Protein AF-A0A523IZD1-F1 (afdb_monomer_lite)

Secondary structure (DSSP, 8-state):
-HHHHHHHHHTT---GGGHHHHHHHHTT-HHHHHHHHHHHHHHHHTTPPP-HHHHHHHHHHHHHHHHHHHHHHHHH--HHHHHHHHHHHHTPPPPGGGHHHHHHHHHHTSEEEETTEEEES-HHHHHHHHHHHHTTSPPPP----PPP-

pLDDT: mean 84.55, std 18.19, range [29.67, 98.06]

Foldseek 3Di:
DCLQAVVCVVVVQHCPVVVVLLQQAQFDDSVLSNLLSVLLSVVSVVPDDDDPVSSVSSSVSSCVVCVVVLVVVVVPDDPLLLVVLVCQLVVHDDDPVSVVVLVVCVVVRQWDADPNGIHGRYPVSSVSSCVVVVVVPPDDDDDDDDDDD

Sequence (149 aa):
MELITGPSQKSGHSLEYYAPFIFDIAGYYPFFIQMACAALFEYTRSNESITDATFERVQEEFLDEAKVHFQQIWDTCDDDQRDVFLHLCRREKIPDPQKYVLTNLIKTGYAKVKKNQSVVFSSLFEGFILERYSAKMPRKKKKFLFWNL

Structure (mmCIF, N/CA/C/O backbone):
data_AF-A0A523IZD1-F1
#
_entry.id   AF-A0A523IZD1-F1
#
loop_
_atom_site.group_PDB
_atom_site.id
_atom_site.type_symbol
_atom_site.label_atom_id
_atom_site.label_alt_id
_atom_site.label_comp_id
_atom_site.label_asym_id
_atom_site.label_entity_id
_atom_site.label_seq_id
_atom_site.pdbx_PDB_ins_code
_atom_site.Cartn_x
_atom_site.Cartn_y
_atom_site.Cartn_z
_atom_site.occupancy
_atom_site.B_iso_or_equiv
_atom_site.auth_seq_id
_atom_site.auth_comp_id
_atom_site.auth_asym_id
_atom_site.auth_atom_id
_atom_site.pdbx_PDB_model_num
ATOM 1 N N . MET A 1 1 ? 18.883 0.128 1.541 1.00 58.12 1 MET A N 1
ATOM 2 C CA . MET A 1 1 ? 18.343 0.151 0.162 1.00 58.12 1 MET A CA 1
ATOM 3 C C . MET A 1 1 ? 18.914 -0.967 -0.724 1.00 58.12 1 MET A C 1
ATOM 5 O O . MET A 1 1 ? 18.689 -0.940 -1.923 1.00 58.12 1 MET A O 1
ATOM 9 N N . GLU A 1 2 ? 19.567 -1.997 -0.164 1.00 61.00 2 GLU A N 1
ATOM 10 C CA . GLU A 1 2 ? 20.263 -3.028 -0.961 1.00 61.00 2 GLU A CA 1
ATOM 11 C C . GLU A 1 2 ? 19.357 -3.856 -1.884 1.00 61.00 2 GLU A C 1
ATOM 13 O O . GLU A 1 2 ? 19.811 -4.300 -2.934 1.00 61.00 2 GLU A O 1
ATOM 18 N N . LEU A 1 3 ? 18.077 -4.018 -1.530 1.00 59.50 3 LEU A N 1
ATOM 19 C CA . LEU A 1 3 ? 17.107 -4.792 -2.314 1.00 59.50 3 LEU A CA 1
ATOM 20 C C . LEU A 1 3 ? 16.767 -4.159 -3.671 1.00 59.50 3 LEU A C 1
ATOM 22 O O . LEU A 1 3 ? 16.476 -4.884 -4.613 1.00 59.50 3 LEU A O 1
ATOM 26 N N . ILE A 1 4 ? 16.817 -2.827 -3.770 1.00 59.22 4 ILE A N 1
ATOM 27 C CA . ILE A 1 4 ? 16.487 -2.095 -5.003 1.00 59.22 4 ILE A CA 1
ATOM 28 C C . ILE A 1 4 ? 17.758 -1.836 -5.815 1.00 59.22 4 ILE A C 1
ATOM 30 O O . ILE A 1 4 ? 17.759 -1.970 -7.037 1.00 59.22 4 ILE A O 1
ATOM 34 N N . THR A 1 5 ? 18.855 -1.473 -5.145 1.00 60.88 5 THR A N 1
ATOM 35 C CA . THR A 1 5 ? 20.055 -0.952 -5.812 1.00 60.88 5 THR A CA 1
ATOM 36 C C . THR A 1 5 ? 21.094 -2.024 -6.123 1.00 60.88 5 THR A C 1
ATOM 38 O O . THR A 1 5 ? 21.732 -1.959 -7.168 1.00 60.88 5 THR A O 1
ATOM 41 N N . GLY A 1 6 ? 21.254 -3.044 -5.274 1.00 61.19 6 GLY A N 1
ATOM 42 C CA . GLY A 1 6 ? 22.359 -4.001 -5.385 1.00 61.19 6 GLY A CA 1
ATOM 43 C C . GLY A 1 6 ? 22.334 -4.845 -6.669 1.00 61.19 6 GLY A C 1
ATOM 44 O O . GLY A 1 6 ? 23.324 -4.852 -7.403 1.00 61.19 6 GLY A O 1
ATOM 45 N N . PRO A 1 7 ? 21.237 -5.562 -6.972 1.00 62.53 7 PRO A N 1
ATOM 46 C CA . PRO A 1 7 ? 21.149 -6.399 -8.174 1.00 62.53 7 PRO A CA 1
ATOM 47 C C . PRO A 1 7 ? 21.009 -5.595 -9.477 1.00 62.53 7 PRO A C 1
ATOM 49 O O . PRO A 1 7 ? 21.578 -5.969 -10.504 1.00 62.53 7 PRO A O 1
ATOM 52 N N . SER A 1 8 ? 20.285 -4.473 -9.431 1.00 57.06 8 SER A N 1
ATOM 53 C CA . SER A 1 8 ? 19.959 -3.656 -10.609 1.00 57.06 8 SER A CA 1
ATOM 54 C C . SER A 1 8 ? 21.145 -2.806 -11.092 1.00 57.06 8 SER A C 1
ATOM 56 O O . SER A 1 8 ? 21.407 -2.717 -12.291 1.00 57.06 8 SER A O 1
ATOM 58 N N . GLN A 1 9 ? 21.956 -2.259 -10.175 1.00 59.47 9 GLN A N 1
ATOM 59 C CA . GLN A 1 9 ? 23.196 -1.560 -10.546 1.00 59.47 9 GLN A CA 1
ATOM 60 C C . GLN A 1 9 ? 24.238 -2.513 -11.140 1.00 59.47 9 GLN A C 1
ATOM 62 O O . GLN A 1 9 ? 24.925 -2.149 -12.090 1.00 59.47 9 GLN A O 1
ATOM 67 N N . LYS A 1 10 ? 24.331 -3.753 -10.640 1.00 60.47 10 LYS A N 1
ATOM 68 C CA . LYS A 1 10 ? 25.251 -4.771 -11.184 1.00 60.47 10 LYS A CA 1
ATOM 69 C C . LYS A 1 10 ? 24.905 -5.211 -12.609 1.00 60.47 10 LYS A C 1
ATOM 71 O O . LYS A 1 10 ? 25.765 -5.756 -13.289 1.00 60.47 10 LYS A O 1
ATOM 76 N N . SER A 1 11 ? 23.672 -4.971 -13.049 1.00 59.16 11 SER A N 1
ATOM 77 C CA . SER A 1 11 ? 23.175 -5.294 -14.390 1.00 59.16 11 SER A CA 1
ATOM 78 C C . SER A 1 11 ? 23.093 -4.076 -15.321 1.00 59.16 11 SER A C 1
ATOM 80 O O . SER A 1 11 ? 22.686 -4.225 -16.466 1.00 59.16 11 SER A O 1
ATOM 82 N N . GLY A 1 12 ? 23.508 -2.884 -14.869 1.00 62.19 12 GLY A N 1
ATOM 83 C CA . GLY A 1 12 ? 23.529 -1.660 -15.682 1.00 62.19 12 GLY A CA 1
ATOM 84 C C . GLY A 1 12 ? 22.190 -0.918 -15.787 1.00 62.19 12 GLY A C 1
ATOM 85 O O . GLY A 1 12 ? 22.139 0.139 -16.409 1.00 62.19 12 GLY A O 1
ATOM 86 N N . HIS A 1 13 ? 21.130 -1.409 -15.136 1.00 66.94 13 HIS A N 1
ATOM 87 C CA . HIS A 1 13 ? 19.777 -0.847 -15.200 1.00 66.94 13 HIS A CA 1
ATOM 88 C C . HIS A 1 13 ? 19.279 -0.479 -13.796 1.00 66.94 13 HIS A C 1
ATOM 90 O O . HIS A 1 13 ? 18.462 -1.186 -13.210 1.00 66.94 13 HIS A O 1
ATOM 96 N N . SER A 1 14 ? 19.792 0.620 -13.229 1.00 76.25 14 SER A N 1
ATOM 97 C CA . SER A 1 14 ? 19.451 1.035 -11.859 1.00 76.25 14 SER A CA 1
ATOM 98 C C . SER A 1 14 ? 17.955 1.325 -11.697 1.00 76.25 14 SER A C 1
ATOM 100 O O . SER A 1 14 ? 17.397 2.174 -12.391 1.00 76.25 14 SER A O 1
ATOM 102 N N . LEU A 1 15 ? 17.324 0.671 -10.718 1.00 84.12 15 LEU A N 1
ATOM 103 C CA . LEU A 1 15 ? 15.928 0.925 -10.341 1.00 84.12 15 LEU A CA 1
ATOM 104 C C . LEU A 1 15 ? 15.762 2.083 -9.346 1.00 84.12 15 LEU A C 1
ATOM 106 O O . LEU A 1 15 ? 14.641 2.418 -8.971 1.00 84.12 15 LEU A O 1
ATOM 110 N N . GLU A 1 16 ? 16.860 2.702 -8.905 1.00 84.62 16 GLU A N 1
ATOM 111 C CA . GLU A 1 16 ? 16.852 3.740 -7.867 1.00 84.62 16 GLU A CA 1
ATOM 112 C C . GLU A 1 16 ? 15.949 4.928 -8.220 1.00 84.62 16 GLU A C 1
ATOM 114 O O . GLU A 1 16 ? 15.194 5.404 -7.372 1.00 84.62 16 GLU A O 1
ATOM 119 N N . TYR A 1 17 ? 15.952 5.345 -9.490 1.00 86.06 17 TYR A N 1
ATOM 120 C CA . TYR A 1 17 ? 15.087 6.417 -9.990 1.00 86.06 17 TYR A CA 1
ATOM 121 C C . TYR A 1 17 ? 13.591 6.109 -9.799 1.00 86.06 17 TYR A C 1
ATOM 123 O O . TYR A 1 17 ? 12.790 7.008 -9.551 1.00 86.06 17 TYR A O 1
ATOM 131 N N . TYR A 1 18 ? 13.216 4.829 -9.838 1.00 91.06 18 TYR A N 1
ATOM 132 C CA . TYR A 1 18 ? 11.835 4.367 -9.718 1.00 91.06 18 TYR A CA 1
ATOM 133 C C . TYR A 1 18 ? 11.447 3.965 -8.291 1.00 91.06 18 TYR A C 1
ATOM 135 O O . TYR A 1 18 ? 10.320 3.524 -8.059 1.00 91.06 18 TYR A O 1
ATOM 143 N N . ALA A 1 19 ? 12.337 4.138 -7.309 1.00 91.06 19 ALA A N 1
ATOM 144 C CA . ALA A 1 19 ? 12.063 3.783 -5.919 1.00 91.06 19 ALA A CA 1
ATOM 145 C C . ALA A 1 19 ? 10.765 4.411 -5.363 1.00 91.06 19 ALA A C 1
ATOM 147 O O . ALA A 1 19 ? 10.023 3.693 -4.691 1.00 91.06 19 ALA A O 1
ATOM 148 N N . PRO A 1 20 ? 10.412 5.686 -5.650 1.00 91.81 20 PRO A N 1
ATOM 149 C CA . PRO A 1 20 ? 9.140 6.250 -5.197 1.00 91.81 20 PRO A CA 1
ATOM 150 C C . PRO A 1 20 ? 7.913 5.487 -5.710 1.00 91.81 20 PRO A C 1
ATOM 152 O O . PRO A 1 20 ? 6.982 5.272 -4.940 1.00 91.81 20 PRO A O 1
ATOM 155 N N . PHE A 1 21 ? 7.930 5.055 -6.975 1.00 94.31 21 PHE A N 1
ATOM 156 C CA . PHE A 1 21 ? 6.866 4.249 -7.576 1.00 94.31 21 PHE A CA 1
ATOM 157 C C . PHE A 1 21 ? 6.807 2.854 -6.944 1.00 94.31 21 PHE A C 1
ATOM 159 O O . PHE A 1 21 ? 5.747 2.431 -6.488 1.00 94.31 21 PHE A O 1
ATOM 166 N N . ILE A 1 22 ? 7.957 2.184 -6.812 1.00 94.19 22 ILE A N 1
ATOM 167 C CA . ILE A 1 22 ? 8.064 0.861 -6.179 1.00 94.19 22 ILE A CA 1
ATOM 168 C C . ILE A 1 22 ? 7.488 0.898 -4.756 1.00 94.19 22 ILE A C 1
ATOM 170 O O . ILE A 1 22 ? 6.652 0.071 -4.399 1.00 94.19 22 ILE A O 1
ATOM 174 N N . PHE A 1 23 ? 7.870 1.889 -3.946 1.00 93.50 23 PHE A N 1
ATOM 175 C CA . PHE A 1 23 ? 7.355 2.038 -2.581 1.00 93.50 23 PHE A CA 1
ATOM 176 C C . PHE A 1 23 ? 5.887 2.460 -2.513 1.00 93.50 23 PHE A C 1
ATOM 178 O O . PHE A 1 23 ? 5.243 2.247 -1.483 1.00 93.50 23 PHE A O 1
ATOM 185 N N . ASP A 1 24 ? 5.350 3.094 -3.553 1.00 94.88 24 ASP A N 1
ATOM 186 C CA . ASP A 1 24 ? 3.929 3.417 -3.604 1.00 94.88 24 ASP A CA 1
ATOM 187 C C . ASP A 1 24 ? 3.092 2.143 -3.762 1.00 94.88 24 ASP A C 1
ATOM 189 O O . ASP A 1 24 ? 2.167 1.917 -2.979 1.00 94.88 24 ASP A O 1
ATOM 193 N N . ILE A 1 25 ? 3.481 1.267 -4.693 1.00 95.88 25 ILE A N 1
ATOM 194 C CA . ILE A 1 25 ? 2.712 0.063 -5.027 1.00 95.88 25 ILE A CA 1
ATOM 195 C C . ILE A 1 25 ? 2.968 -1.105 -4.068 1.00 95.88 25 ILE A C 1
ATOM 197 O O . ILE A 1 25 ? 2.037 -1.834 -3.731 1.00 95.88 25 ILE A O 1
ATOM 201 N N . ALA A 1 26 ? 4.192 -1.257 -3.558 1.00 93.69 26 ALA A N 1
ATOM 202 C CA . ALA A 1 26 ? 4.587 -2.368 -2.686 1.00 93.69 26 ALA A CA 1
ATOM 203 C C . ALA A 1 26 ? 4.573 -2.016 -1.187 1.00 93.69 26 ALA A C 1
ATOM 205 O O . ALA A 1 26 ? 4.581 -2.897 -0.322 1.00 93.69 26 ALA A O 1
ATOM 206 N N . GLY A 1 27 ? 4.597 -0.722 -0.860 1.00 92.00 27 GLY A N 1
ATOM 207 C CA . GLY A 1 27 ? 4.930 -0.237 0.476 1.00 92.00 27 GLY A CA 1
ATOM 208 C C . GLY A 1 27 ? 6.334 -0.655 0.913 1.00 92.00 27 GLY A C 1
ATOM 209 O O . GLY A 1 27 ? 7.282 -0.498 0.152 1.00 92.00 27 GLY A O 1
ATOM 210 N N . TYR A 1 28 ? 6.492 -1.135 2.152 1.00 88.50 28 TYR A N 1
ATOM 211 C CA . TYR A 1 28 ? 7.817 -1.371 2.756 1.00 88.50 28 TYR A CA 1
ATOM 212 C C . TYR A 1 28 ? 8.136 -2.834 3.068 1.00 88.50 28 TYR A C 1
ATOM 214 O O . TYR A 1 28 ? 9.160 -3.118 3.688 1.00 88.50 28 TYR A O 1
ATOM 222 N N . TYR A 1 29 ? 7.283 -3.769 2.650 1.00 89.19 29 TYR A N 1
ATOM 223 C CA . TYR A 1 29 ? 7.557 -5.187 2.851 1.00 89.19 29 TYR A CA 1
ATOM 224 C C . TYR A 1 29 ? 8.587 -5.664 1.821 1.00 89.19 29 TYR A C 1
ATOM 226 O O . TYR A 1 29 ? 8.329 -5.532 0.623 1.00 89.19 29 TYR A O 1
ATOM 234 N N . PRO A 1 30 ? 9.724 -6.251 2.250 1.00 91.25 30 PRO A N 1
ATOM 235 C CA . PRO A 1 30 ? 10.774 -6.711 1.341 1.00 91.25 30 PRO A CA 1
ATOM 236 C C . PRO A 1 30 ? 10.260 -7.603 0.212 1.00 91.25 30 PRO A C 1
ATOM 238 O O . PRO A 1 30 ? 10.668 -7.428 -0.929 1.00 91.25 30 PRO A O 1
ATOM 241 N N . PHE A 1 31 ? 9.323 -8.498 0.528 1.00 92.62 31 PHE A N 1
ATOM 242 C CA . PHE A 1 31 ? 8.701 -9.396 -0.438 1.00 92.62 31 PHE A CA 1
ATOM 243 C C . PHE A 1 31 ? 7.977 -8.639 -1.566 1.00 92.62 31 PHE A C 1
ATOM 245 O O . PHE A 1 31 ? 8.300 -8.827 -2.733 1.00 92.62 31 PHE A O 1
ATOM 252 N N . PHE A 1 32 ? 7.079 -7.703 -1.237 1.00 94.94 32 PHE A N 1
ATOM 253 C CA . PHE A 1 32 ? 6.392 -6.903 -2.258 1.00 94.94 32 PHE A CA 1
ATOM 254 C C . PHE A 1 32 ? 7.346 -5.976 -3.015 1.00 94.94 32 PHE A C 1
ATOM 256 O O . PHE A 1 32 ? 7.174 -5.764 -4.212 1.00 94.94 32 PHE A O 1
ATOM 263 N N . ILE A 1 33 ? 8.370 -5.436 -2.347 1.00 94.00 33 ILE A N 1
ATOM 264 C CA . ILE A 1 33 ? 9.391 -4.621 -3.018 1.00 94.00 33 ILE A CA 1
ATOM 265 C C . ILE A 1 33 ? 10.107 -5.459 -4.077 1.00 94.00 33 ILE A C 1
ATOM 267 O O . ILE A 1 33 ? 10.283 -4.989 -5.193 1.00 94.00 33 ILE A O 1
ATOM 271 N N . GLN A 1 34 ? 10.491 -6.696 -3.753 1.00 92.12 34 GLN A N 1
ATOM 272 C CA . GLN A 1 34 ? 11.141 -7.597 -4.704 1.00 92.12 34 GLN A CA 1
ATOM 273 C C . GLN A 1 34 ? 10.245 -7.897 -5.909 1.00 92.12 34 GLN A C 1
ATOM 275 O O . GLN A 1 34 ? 10.738 -7.840 -7.031 1.00 92.12 34 GLN A O 1
ATOM 280 N N . MET A 1 35 ? 8.949 -8.136 -5.695 1.00 94.06 35 MET A N 1
ATOM 281 C CA . MET A 1 35 ? 7.983 -8.341 -6.783 1.00 94.06 35 MET A CA 1
ATOM 282 C C . MET A 1 35 ? 7.875 -7.108 -7.689 1.00 94.06 35 MET A C 1
ATOM 284 O O . MET A 1 35 ? 8.021 -7.210 -8.902 1.00 94.06 35 MET A O 1
ATOM 288 N N . ALA A 1 36 ? 7.700 -5.920 -7.103 1.00 94.06 36 ALA A N 1
ATOM 289 C CA . ALA A 1 36 ? 7.627 -4.667 -7.853 1.00 94.06 36 ALA A CA 1
ATOM 290 C C . ALA A 1 36 ? 8.931 -4.363 -8.611 1.00 94.06 36 ALA A C 1
ATOM 292 O O . ALA A 1 36 ? 8.901 -3.887 -9.745 1.00 94.06 36 ALA A O 1
ATOM 293 N N . CYS A 1 37 ? 10.085 -4.658 -8.004 1.00 92.19 37 CYS A N 1
ATOM 294 C CA . CYS A 1 37 ? 11.377 -4.561 -8.672 1.00 92.19 37 CYS A CA 1
ATOM 295 C C . CYS A 1 37 ? 11.488 -5.539 -9.845 1.00 92.19 37 CYS A C 1
ATOM 297 O O . CYS A 1 37 ? 11.983 -5.135 -10.890 1.00 92.19 37 CYS A O 1
ATOM 299 N N . ALA A 1 38 ? 11.048 -6.789 -9.681 1.00 91.31 38 ALA A N 1
ATOM 300 C CA . ALA A 1 38 ? 11.108 -7.806 -10.727 1.00 91.31 38 ALA A CA 1
ATOM 301 C C . ALA A 1 38 ? 10.257 -7.412 -11.941 1.00 91.31 38 ALA A C 1
ATOM 303 O O . ALA A 1 38 ? 10.779 -7.396 -13.053 1.00 91.31 38 ALA A O 1
ATOM 304 N N . ALA A 1 39 ? 9.008 -6.996 -11.715 1.00 92.06 39 ALA A N 1
ATOM 305 C CA . ALA A 1 39 ? 8.117 -6.529 -12.775 1.00 92.06 39 ALA A CA 1
ATOM 306 C C . ALA A 1 39 ? 8.722 -5.338 -13.539 1.00 92.06 39 ALA A C 1
ATOM 308 O O . ALA A 1 39 ? 8.831 -5.355 -14.760 1.00 92.06 39 ALA A O 1
ATOM 309 N N . LEU A 1 40 ? 9.225 -4.320 -12.828 1.00 91.31 40 LEU A N 1
ATOM 310 C CA . LEU A 1 40 ? 9.810 -3.146 -13.480 1.00 91.31 40 LEU A CA 1
ATOM 311 C C . LEU A 1 40 ? 11.138 -3.439 -14.201 1.00 91.31 40 LEU A C 1
ATOM 313 O O . LEU A 1 40 ? 11.443 -2.803 -15.210 1.00 91.31 40 LEU A O 1
ATOM 317 N N . PHE A 1 41 ? 11.940 -4.377 -13.694 1.00 89.62 41 PHE A N 1
ATOM 318 C CA . PHE A 1 41 ? 13.249 -4.705 -14.259 1.00 89.62 41 PHE A CA 1
ATOM 319 C C . PHE A 1 41 ? 13.161 -5.272 -15.683 1.00 89.62 41 PHE A C 1
ATOM 321 O O . PHE A 1 41 ? 14.020 -4.978 -16.514 1.00 89.62 41 PHE A O 1
ATOM 328 N N . GLU A 1 42 ? 12.113 -6.030 -16.009 1.00 86.44 42 GLU A N 1
ATOM 329 C CA . GLU A 1 42 ? 11.941 -6.554 -17.370 1.00 86.44 42 GLU A CA 1
ATOM 330 C C . GLU A 1 42 ? 11.769 -5.435 -18.406 1.00 86.44 42 GLU A C 1
ATOM 332 O O . GLU A 1 42 ? 12.329 -5.510 -19.503 1.00 86.44 42 GLU A O 1
ATOM 337 N N . TYR A 1 43 ? 11.096 -4.345 -18.029 1.00 88.12 43 TYR A N 1
ATOM 338 C CA . TYR A 1 43 ? 10.933 -3.168 -18.883 1.00 88.12 43 TYR A CA 1
ATOM 339 C C . TYR A 1 43 ? 12.197 -2.313 -18.975 1.00 88.12 43 TYR A C 1
ATOM 341 O O . TYR A 1 43 ? 12.464 -1.720 -20.017 1.00 88.12 43 TYR A O 1
ATOM 349 N N . THR A 1 44 ? 13.015 -2.245 -17.920 1.00 85.06 44 THR A N 1
ATOM 350 C CA . THR A 1 44 ? 14.291 -1.519 -18.009 1.00 85.06 44 THR A CA 1
ATOM 351 C C . THR A 1 44 ? 15.319 -2.268 -18.857 1.00 85.06 44 THR A C 1
ATOM 353 O O . THR A 1 44 ? 16.151 -1.627 -19.499 1.00 85.06 44 THR A O 1
ATOM 356 N N . ARG A 1 45 ? 15.238 -3.604 -18.914 1.00 83.06 45 ARG A N 1
ATOM 357 C CA . ARG A 1 45 ? 16.106 -4.467 -19.728 1.00 83.06 45 ARG A CA 1
ATOM 358 C C . ARG A 1 45 ? 15.777 -4.431 -21.225 1.00 83.06 45 ARG A C 1
ATOM 360 O O . ARG A 1 45 ? 16.668 -4.663 -22.040 1.00 83.06 45 ARG A O 1
ATOM 367 N N . SER A 1 46 ? 14.530 -4.156 -21.613 1.00 81.06 46 SER A N 1
ATOM 368 C CA . SER A 1 46 ? 14.102 -4.165 -23.022 1.00 81.06 46 SER A CA 1
ATOM 369 C C . SER A 1 46 ? 14.584 -2.955 -23.842 1.00 81.06 46 SER A C 1
ATOM 371 O O . SER A 1 46 ? 14.385 -2.934 -25.055 1.00 81.06 46 SER A O 1
ATOM 373 N N . ASN A 1 47 ? 15.254 -1.971 -23.218 1.00 68.69 47 ASN A N 1
ATOM 374 C CA . ASN A 1 47 ? 15.651 -0.681 -23.813 1.00 68.69 47 ASN A CA 1
ATOM 375 C C . ASN A 1 47 ? 14.483 0.135 -24.403 1.00 68.69 47 ASN A C 1
ATOM 377 O O . ASN A 1 47 ? 14.704 1.087 -25.155 1.00 68.69 47 ASN A O 1
ATOM 381 N N . GLU A 1 48 ? 13.242 -0.206 -24.057 1.00 76.88 48 GLU A N 1
ATOM 382 C CA . GLU A 1 48 ? 12.086 0.619 -24.377 1.00 76.88 48 GLU A CA 1
ATOM 383 C C . GLU A 1 48 ? 12.032 1.839 -23.450 1.00 76.88 48 GLU A C 1
ATOM 385 O O . GLU A 1 48 ? 1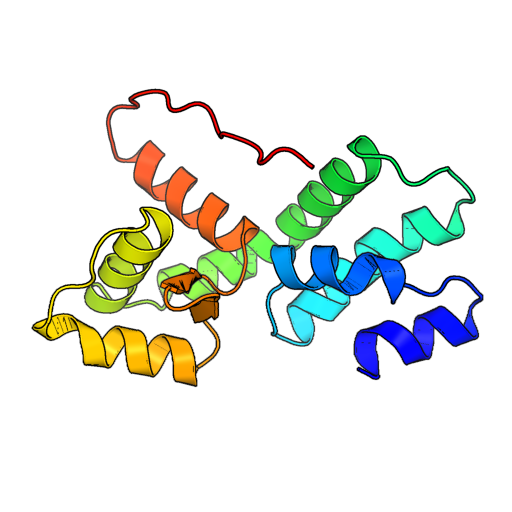2.507 1.823 -22.313 1.00 76.88 48 GLU A O 1
ATOM 390 N N . SER A 1 49 ? 11.459 2.936 -23.945 1.00 84.94 49 SER A N 1
ATOM 391 C CA . SER A 1 49 ? 11.237 4.110 -23.103 1.00 84.94 49 SER A CA 1
ATOM 392 C C . SER A 1 49 ? 10.184 3.786 -22.045 1.00 84.94 49 SER A C 1
ATOM 394 O O . SER A 1 49 ? 9.076 3.373 -22.382 1.00 84.94 49 SER A O 1
ATOM 396 N N . ILE A 1 50 ? 10.518 4.010 -20.774 1.00 88.75 50 ILE A N 1
ATOM 397 C CA . ILE A 1 50 ? 9.556 3.896 -19.677 1.00 88.75 50 ILE A CA 1
ATOM 398 C C . ILE A 1 50 ? 8.565 5.058 -19.791 1.00 88.75 50 ILE A C 1
ATOM 400 O O . ILE A 1 50 ? 8.945 6.226 -19.703 1.00 88.75 50 ILE A O 1
ATOM 404 N N . THR A 1 51 ? 7.299 4.722 -20.019 1.00 91.75 51 THR A N 1
ATOM 405 C CA . THR A 1 51 ? 6.183 5.670 -20.145 1.00 91.75 51 THR A CA 1
ATOM 406 C C . THR A 1 51 ? 5.142 5.408 -19.060 1.00 91.75 51 THR A C 1
ATOM 408 O O . THR A 1 51 ? 5.225 4.412 -18.342 1.00 91.75 51 THR A O 1
ATOM 411 N N . ASP A 1 52 ? 4.115 6.252 -18.973 1.00 91.00 52 ASP A N 1
ATOM 412 C CA . ASP A 1 52 ? 2.985 6.025 -18.063 1.00 91.00 52 ASP A CA 1
ATOM 413 C C . ASP A 1 52 ? 2.315 4.660 -18.299 1.00 91.00 52 ASP A C 1
ATOM 415 O O . ASP A 1 52 ? 2.032 3.937 -17.346 1.00 91.00 52 ASP A O 1
ATOM 419 N N . ALA A 1 53 ? 2.188 4.236 -19.562 1.00 91.56 53 ALA A N 1
ATOM 420 C CA . ALA A 1 53 ? 1.660 2.917 -19.914 1.00 91.56 53 ALA A CA 1
ATOM 421 C C . ALA A 1 53 ? 2.541 1.762 -19.403 1.00 91.56 53 ALA A C 1
ATOM 423 O O . ALA A 1 53 ? 2.047 0.668 -19.138 1.00 91.56 53 ALA A O 1
ATOM 424 N N . THR A 1 54 ? 3.850 1.984 -19.252 1.00 92.44 54 THR A N 1
ATOM 425 C CA . THR A 1 54 ? 4.752 1.001 -18.641 1.00 92.44 54 THR A CA 1
ATOM 426 C C . THR A 1 54 ? 4.445 0.843 -17.156 1.00 92.44 54 THR A C 1
ATOM 428 O O . THR A 1 54 ? 4.370 -0.279 -16.666 1.00 92.44 54 THR A O 1
ATOM 431 N N . PHE A 1 55 ? 4.225 1.948 -16.440 1.00 93.81 55 PHE A N 1
ATOM 432 C CA . PHE A 1 55 ? 3.877 1.895 -15.021 1.00 93.81 55 PHE A CA 1
ATOM 433 C C . PHE A 1 55 ? 2.526 1.221 -14.785 1.00 93.81 55 PHE A C 1
ATOM 435 O O . PHE A 1 55 ? 2.419 0.428 -13.853 1.00 93.81 55 PHE A O 1
ATOM 442 N N . GLU A 1 56 ? 1.530 1.474 -15.638 1.00 94.06 56 GLU A N 1
ATOM 443 C CA . GLU A 1 56 ? 0.234 0.785 -15.582 1.00 94.06 56 GLU A CA 1
ATOM 444 C C . GLU A 1 56 ? 0.399 -0.736 -15.723 1.00 94.06 56 GLU A C 1
ATOM 446 O O . GLU A 1 56 ? -0.092 -1.485 -14.881 1.00 94.06 56 GLU A O 1
ATOM 451 N N . ARG A 1 57 ? 1.179 -1.205 -16.707 1.00 93.94 57 ARG A N 1
ATOM 452 C CA . ARG A 1 57 ? 1.455 -2.644 -16.879 1.00 93.94 57 ARG A CA 1
ATOM 453 C C . ARG A 1 57 ? 2.189 -3.252 -15.691 1.00 93.94 57 ARG A C 1
ATOM 455 O O . ARG A 1 57 ? 1.822 -4.325 -15.230 1.00 93.94 57 ARG A O 1
ATOM 462 N N . VAL A 1 58 ? 3.187 -2.554 -15.148 1.00 94.75 58 VAL A N 1
ATOM 463 C CA . VAL A 1 58 ? 3.909 -3.017 -13.952 1.00 94.75 58 VAL A CA 1
ATOM 464 C C . VAL A 1 58 ? 2.971 -3.127 -12.746 1.00 94.75 58 VAL A C 1
ATOM 466 O O . VAL A 1 58 ? 3.117 -4.040 -11.936 1.00 94.75 58 VAL A O 1
ATOM 469 N N . GLN A 1 59 ? 1.998 -2.220 -12.608 1.00 96.00 59 GLN A N 1
ATOM 470 C CA . GLN A 1 59 ? 0.974 -2.319 -11.566 1.00 96.00 59 GLN A CA 1
ATOM 471 C C . GLN A 1 59 ? 0.068 -3.537 -11.762 1.00 96.00 59 GLN A C 1
ATOM 473 O O . GLN A 1 59 ? -0.240 -4.203 -10.774 1.00 96.00 59 GLN A O 1
ATOM 478 N N . GLU A 1 60 ? -0.347 -3.825 -12.999 1.00 94.62 60 GLU A N 1
ATOM 479 C CA . GLU A 1 60 ? -1.156 -5.001 -13.347 1.00 94.62 60 GLU A CA 1
ATOM 480 C C . GLU A 1 60 ? -0.408 -6.305 -13.041 1.00 94.62 60 GLU A C 1
ATOM 482 O O . GLU A 1 60 ? -0.912 -7.128 -12.280 1.00 94.62 60 GLU A O 1
ATOM 487 N N . GLU A 1 61 ? 0.825 -6.447 -13.532 1.00 94.50 61 GLU A N 1
ATOM 488 C CA . GLU A 1 61 ? 1.680 -7.617 -13.286 1.00 94.50 61 GLU A CA 1
ATOM 489 C C . GLU A 1 61 ? 1.932 -7.835 -11.790 1.00 94.50 61 GLU A C 1
ATOM 491 O O . GLU A 1 61 ? 1.764 -8.938 -11.269 1.00 94.50 61 GLU A O 1
ATOM 496 N N . PHE A 1 62 ? 2.270 -6.765 -11.062 1.00 95.81 62 PHE A N 1
ATOM 497 C CA . PHE A 1 62 ? 2.429 -6.836 -9.614 1.00 95.81 62 PHE A CA 1
ATOM 498 C C . PHE A 1 62 ? 1.135 -7.284 -8.926 1.00 95.81 62 PHE A C 1
ATOM 500 O O . PHE A 1 62 ? 1.182 -8.094 -8.000 1.00 95.81 62 PHE A O 1
ATOM 507 N N . LEU A 1 63 ? -0.020 -6.746 -9.332 1.00 95.19 63 LEU A N 1
ATOM 508 C CA . LEU A 1 63 ? -1.309 -7.076 -8.728 1.00 95.19 63 LEU A CA 1
ATOM 509 C C . LEU A 1 63 ? -1.711 -8.523 -8.973 1.00 95.19 63 LEU A C 1
ATOM 511 O O . LEU A 1 63 ? -2.232 -9.142 -8.046 1.00 95.19 63 LEU A O 1
ATOM 515 N N . ASP A 1 64 ? -1.471 -9.059 -10.165 1.00 94.38 64 ASP A N 1
ATOM 516 C CA . ASP A 1 64 ? -1.803 -10.444 -10.501 1.00 94.38 64 ASP A CA 1
ATOM 517 C C . ASP A 1 64 ? -1.152 -11.430 -9.523 1.00 94.38 64 ASP A C 1
ATOM 519 O O . ASP A 1 64 ? -1.802 -12.371 -9.056 1.00 94.38 64 ASP A O 1
ATOM 523 N N . GLU A 1 65 ? 0.083 -11.155 -9.110 1.00 94.12 65 GLU A N 1
ATOM 524 C CA . GLU A 1 65 ? 0.783 -11.945 -8.099 1.00 94.12 65 GLU A CA 1
ATOM 525 C C . GLU A 1 65 ? 0.410 -11.538 -6.658 1.00 94.12 65 GLU A C 1
ATOM 527 O O . GLU A 1 65 ? 0.142 -12.383 -5.797 1.00 94.12 65 GLU A O 1
ATOM 532 N N . ALA A 1 66 ? 0.355 -10.236 -6.362 1.00 96.00 66 ALA A N 1
ATOM 533 C CA . ALA A 1 66 ? 0.165 -9.727 -5.002 1.00 96.00 66 ALA A CA 1
ATOM 534 C C . ALA A 1 66 ? -1.258 -9.938 -4.467 1.00 96.00 66 ALA A C 1
ATOM 536 O O . ALA A 1 66 ? -1.462 -9.967 -3.249 1.00 96.00 66 ALA A O 1
ATOM 537 N N . LYS A 1 67 ? -2.256 -10.117 -5.340 1.00 95.44 67 LYS A N 1
ATOM 538 C CA . LYS A 1 67 ? -3.677 -10.216 -4.972 1.00 95.44 67 LYS A CA 1
ATOM 539 C C . LYS A 1 67 ? -3.967 -11.332 -3.977 1.00 95.44 67 LYS A C 1
ATOM 541 O O . LYS A 1 67 ? -4.768 -11.128 -3.066 1.00 95.44 67 LYS A O 1
ATOM 546 N N . VAL A 1 68 ? -3.314 -12.489 -4.102 1.00 95.62 68 VAL A N 1
ATOM 547 C CA . VAL A 1 68 ? -3.478 -13.597 -3.143 1.00 95.62 68 VAL A CA 1
ATOM 548 C C . VAL A 1 68 ? -2.984 -13.190 -1.754 1.00 95.62 68 VAL A C 1
ATOM 550 O O . VAL A 1 68 ? -3.651 -13.460 -0.756 1.00 95.62 68 VAL A O 1
ATOM 553 N N . HIS A 1 69 ? -1.866 -12.474 -1.674 1.00 96.12 69 HIS A N 1
ATOM 554 C CA . HIS A 1 69 ? -1.314 -11.995 -0.408 1.00 96.12 69 HIS A CA 1
ATOM 555 C C . HIS A 1 69 ? -2.143 -10.858 0.190 1.00 96.12 69 HIS A C 1
ATOM 557 O O . HIS A 1 69 ? -2.391 -10.838 1.393 1.00 96.12 69 HIS A O 1
ATOM 563 N N . PHE A 1 70 ? -2.644 -9.942 -0.638 1.00 96.38 70 PHE A N 1
ATOM 564 C CA . PHE A 1 70 ? -3.591 -8.912 -0.209 1.00 96.38 70 PHE A CA 1
ATOM 565 C C . PHE A 1 70 ? -4.877 -9.524 0.344 1.00 96.38 70 PHE A C 1
ATOM 567 O O . PHE A 1 70 ? -5.372 -9.091 1.386 1.00 96.38 70 PHE A O 1
ATOM 574 N N . GLN A 1 71 ? -5.383 -10.575 -0.303 1.00 95.44 71 GLN A N 1
ATOM 575 C CA . GLN A 1 71 ? -6.531 -11.332 0.179 1.00 95.44 71 GLN A CA 1
ATOM 576 C C . GLN A 1 71 ? -6.247 -11.970 1.544 1.00 95.44 71 GLN A C 1
ATOM 578 O O . GLN A 1 71 ? -7.046 -11.801 2.460 1.00 95.44 71 GLN A O 1
ATOM 583 N N . GLN A 1 72 ? -5.090 -12.615 1.715 1.00 95.44 72 GLN A N 1
ATOM 584 C CA . GLN A 1 72 ? -4.673 -13.186 3.000 1.00 95.44 72 GLN A CA 1
ATOM 585 C C . GLN A 1 72 ? -4.581 -12.126 4.105 1.00 95.44 72 GLN A C 1
ATOM 587 O O . GLN A 1 72 ? -5.142 -12.325 5.183 1.00 95.44 72 GLN A O 1
ATOM 592 N N . ILE A 1 73 ? -3.941 -10.981 3.838 1.00 94.81 73 ILE A N 1
ATOM 593 C CA . ILE A 1 73 ? -3.871 -9.862 4.791 1.00 94.81 73 ILE A CA 1
ATOM 594 C C . ILE A 1 73 ? -5.289 -9.462 5.208 1.00 94.81 73 ILE A C 1
ATOM 596 O O . ILE A 1 73 ? -5.601 -9.447 6.395 1.00 94.81 73 ILE A O 1
ATOM 600 N N . TRP A 1 74 ? -6.178 -9.215 4.246 1.00 95.69 74 TRP A N 1
ATOM 601 C CA . TRP A 1 74 ? -7.552 -8.793 4.519 1.00 95.69 74 TRP A CA 1
ATOM 602 C C . TRP A 1 74 ? -8.387 -9.829 5.290 1.00 95.69 74 TRP A C 1
ATOM 604 O O . TRP A 1 74 ? -9.187 -9.476 6.165 1.00 95.69 74 TRP A O 1
ATOM 614 N N . ASP A 1 75 ? -8.220 -11.113 4.980 1.00 94.94 75 ASP A N 1
ATOM 615 C CA . ASP A 1 75 ? -8.974 -12.192 5.622 1.00 94.94 75 ASP A CA 1
ATOM 616 C C . ASP A 1 75 ? -8.526 -12.430 7.065 1.00 94.94 75 ASP A C 1
ATOM 618 O O . ASP A 1 75 ? -9.362 -12.762 7.903 1.00 94.94 75 ASP A O 1
ATOM 622 N N . THR A 1 76 ? -7.250 -12.181 7.372 1.00 95.12 76 THR A N 1
ATOM 623 C CA . THR A 1 76 ? -6.723 -12.241 8.747 1.00 95.12 76 THR A CA 1
ATOM 624 C C . THR A 1 76 ? -7.070 -11.024 9.600 1.00 95.12 76 THR A C 1
ATOM 626 O O . THR A 1 76 ? -6.918 -11.087 10.818 1.00 95.12 76 THR A O 1
ATOM 629 N N . CYS A 1 77 ? -7.548 -9.936 8.987 1.00 95.56 77 CYS A N 1
ATOM 630 C CA . CYS A 1 77 ? -7.965 -8.757 9.734 1.00 95.56 77 CYS A CA 1
ATOM 631 C C . CYS A 1 77 ? -9.240 -9.029 10.537 1.00 95.56 77 CYS A C 1
ATOM 633 O O . CYS A 1 77 ? -10.218 -9.559 9.998 1.00 95.56 77 CYS A O 1
ATOM 635 N N . ASP A 1 78 ? -9.251 -8.592 11.793 1.00 95.75 78 ASP A N 1
ATOM 636 C CA . ASP A 1 78 ? -10.481 -8.486 12.577 1.00 95.75 78 ASP A CA 1
ATOM 637 C C . ASP A 1 78 ? -11.346 -7.297 12.106 1.00 95.75 78 ASP A C 1
ATOM 639 O O . ASP A 1 78 ? -10.969 -6.527 11.213 1.00 95.75 78 ASP A O 1
ATOM 643 N N . ASP A 1 79 ? -12.548 -7.169 12.665 1.00 95.81 79 ASP A N 1
ATOM 644 C CA . ASP A 1 79 ? -13.501 -6.146 12.229 1.00 95.81 79 ASP A CA 1
ATOM 645 C C . ASP A 1 79 ? -13.023 -4.719 12.545 1.00 95.81 79 ASP A C 1
ATOM 647 O O . ASP A 1 79 ? -13.197 -3.827 11.713 1.00 95.81 79 ASP A O 1
ATOM 651 N N . ASP A 1 80 ? -12.340 -4.513 13.674 1.00 96.69 80 ASP A N 1
ATOM 652 C CA . ASP A 1 80 ? -11.774 -3.212 14.047 1.00 96.69 80 ASP A CA 1
ATOM 653 C C . ASP A 1 80 ? -10.657 -2.789 13.081 1.00 96.69 80 ASP A C 1
ATOM 655 O O . ASP A 1 80 ? -10.589 -1.638 12.642 1.00 96.69 80 ASP A O 1
ATOM 659 N N . GLN A 1 81 ? -9.779 -3.720 12.705 1.00 97.25 81 GLN A N 1
ATOM 660 C CA . GLN A 1 81 ? -8.721 -3.491 11.724 1.00 97.25 81 GLN A CA 1
ATOM 661 C C . GLN A 1 81 ? -9.299 -3.156 10.353 1.00 97.25 81 GLN A C 1
ATOM 663 O O . GLN A 1 81 ? -8.843 -2.204 9.713 1.00 97.25 81 GLN A O 1
ATOM 668 N N . ARG A 1 82 ? -10.314 -3.901 9.902 1.00 96.88 82 ARG A N 1
ATOM 669 C CA . ARG A 1 82 ? -11.002 -3.631 8.631 1.00 96.88 82 ARG A CA 1
ATOM 670 C C . ARG A 1 82 ? -11.643 -2.249 8.623 1.00 96.88 82 ARG A C 1
ATOM 672 O O . ARG A 1 82 ? -11.531 -1.548 7.617 1.00 96.88 82 ARG A O 1
ATOM 679 N N . ASP A 1 83 ? -12.273 -1.846 9.720 1.00 96.25 83 ASP A N 1
ATOM 680 C CA . ASP A 1 83 ? -12.894 -0.527 9.841 1.00 96.25 83 ASP A CA 1
ATOM 681 C C . ASP A 1 83 ? -11.850 0.599 9.786 1.00 96.25 83 ASP A C 1
ATOM 683 O O . ASP A 1 83 ? -11.978 1.546 9.003 1.00 96.25 83 ASP A O 1
ATOM 687 N N . VAL A 1 84 ? -10.727 0.441 10.494 1.00 97.62 84 VAL A N 1
ATOM 688 C CA . VAL A 1 84 ? -9.606 1.389 10.407 1.00 97.62 84 VAL A CA 1
ATOM 689 C C . VAL A 1 84 ? -9.025 1.452 8.995 1.00 97.62 84 VAL A C 1
ATOM 691 O O . VAL A 1 84 ? -8.777 2.552 8.498 1.00 97.62 84 VAL A O 1
ATOM 694 N N . PHE A 1 85 ? -8.843 0.322 8.305 1.00 97.38 85 PHE A N 1
ATOM 695 C CA . PHE A 1 85 ? -8.413 0.334 6.905 1.00 97.38 85 PHE A CA 1
ATOM 696 C C . PHE A 1 85 ? -9.379 1.114 6.016 1.00 97.38 85 PHE A C 1
ATOM 698 O O . PHE A 1 85 ? -8.928 1.899 5.182 1.00 97.38 85 PHE A O 1
ATOM 705 N N . LEU A 1 86 ? -10.690 0.952 6.192 1.00 96.12 86 LEU A N 1
ATOM 706 C CA . LEU A 1 86 ? -11.685 1.689 5.415 1.00 96.12 86 LEU A CA 1
ATOM 707 C C . LEU A 1 86 ? -11.621 3.194 5.688 1.00 96.12 86 LEU A C 1
ATOM 709 O O . LEU A 1 86 ? -11.640 3.974 4.732 1.00 96.12 86 LEU A O 1
ATOM 713 N N . HIS A 1 87 ? -11.468 3.608 6.947 1.00 95.69 87 HIS A N 1
ATOM 714 C CA . HIS A 1 87 ? -11.234 5.012 7.290 1.00 95.69 87 HIS A CA 1
ATOM 715 C C . HIS A 1 87 ? -9.960 5.556 6.629 1.00 95.69 87 HIS A C 1
ATOM 717 O O . HIS A 1 87 ? -9.990 6.635 6.031 1.00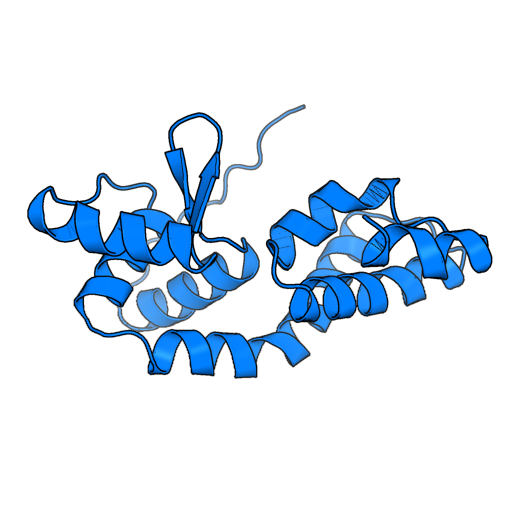 95.69 87 HIS A O 1
ATOM 723 N N . LEU A 1 88 ? -8.859 4.794 6.649 1.00 96.12 88 LEU A N 1
ATOM 724 C CA . LEU A 1 88 ? -7.612 5.164 5.971 1.00 96.12 88 LEU A CA 1
ATOM 725 C C . LEU A 1 88 ? -7.807 5.313 4.458 1.00 96.12 88 LEU A C 1
ATOM 727 O O . LEU A 1 88 ? -7.394 6.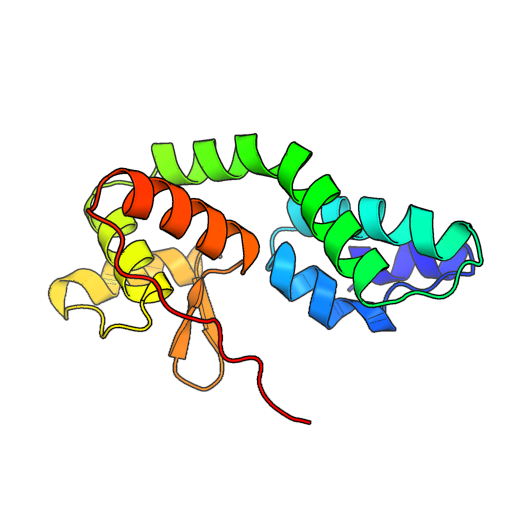328 3.893 1.00 96.12 88 LEU A O 1
ATOM 731 N N . CYS A 1 89 ? -8.464 4.353 3.802 1.00 95.38 89 CYS A N 1
ATOM 732 C CA . CYS A 1 89 ? -8.735 4.382 2.359 1.00 95.38 89 CYS A CA 1
ATOM 733 C C . CYS A 1 89 ? -9.616 5.577 1.959 1.00 95.38 89 CYS A C 1
ATOM 735 O O . CYS A 1 89 ? -9.473 6.141 0.880 1.00 95.38 89 CYS A O 1
ATOM 737 N N . ARG A 1 90 ? -10.530 5.999 2.838 1.00 92.94 90 ARG A N 1
ATOM 738 C CA . ARG A 1 90 ? -11.428 7.141 2.596 1.00 92.94 90 ARG A CA 1
ATOM 739 C C . ARG A 1 90 ? -10.863 8.483 3.036 1.00 92.94 90 ARG A C 1
ATOM 741 O O . ARG A 1 90 ? -11.496 9.507 2.786 1.00 92.94 90 ARG A O 1
ATOM 748 N N . ARG A 1 91 ? -9.684 8.484 3.664 1.00 92.56 91 ARG A N 1
ATOM 749 C CA . ARG A 1 91 ? -9.073 9.666 4.290 1.00 92.56 91 ARG A CA 1
ATOM 750 C C . ARG A 1 91 ? -9.986 10.292 5.354 1.00 92.56 91 ARG A C 1
ATOM 752 O O . ARG A 1 91 ? -10.062 11.510 5.491 1.00 92.56 91 ARG A O 1
ATOM 759 N N . GLU A 1 92 ? -10.687 9.447 6.100 1.00 93.12 92 GLU A N 1
ATOM 760 C CA . GLU A 1 92 ? -11.560 9.841 7.202 1.00 93.12 92 GLU A CA 1
ATOM 761 C C . GLU A 1 92 ? -10.795 9.873 8.531 1.00 93.12 92 GLU A C 1
ATOM 763 O O . GLU A 1 92 ? -9.749 9.240 8.701 1.00 93.12 92 GLU A O 1
ATOM 768 N N . LYS A 1 93 ? -11.323 10.627 9.500 1.00 93.25 93 LYS A N 1
ATOM 769 C CA . LYS A 1 93 ? -10.774 10.639 10.857 1.00 93.25 93 LYS A CA 1
ATOM 770 C C . LYS A 1 93 ? -11.066 9.296 11.523 1.00 93.25 93 LYS A C 1
ATOM 772 O O . LYS A 1 93 ? -12.222 8.901 11.612 1.00 93.25 93 LYS A O 1
ATOM 777 N N . ILE A 1 94 ? -10.029 8.665 12.066 1.00 95.31 94 ILE A N 1
ATOM 778 C CA . ILE A 1 94 ? -10.176 7.438 12.852 1.00 95.31 94 ILE A CA 1
ATOM 779 C C . ILE A 1 94 ? -10.794 7.780 14.221 1.00 95.31 94 ILE A C 1
ATOM 781 O O . ILE A 1 94 ? -10.280 8.683 14.902 1.00 95.31 94 ILE A O 1
ATOM 785 N N . PRO A 1 95 ? -11.881 7.097 14.626 1.00 94.31 95 PRO A N 1
ATOM 786 C CA . PRO A 1 95 ? -12.489 7.234 15.946 1.00 94.31 95 PRO A CA 1
ATOM 787 C C . PRO A 1 95 ? -11.481 7.056 17.086 1.00 94.31 95 PRO A C 1
ATOM 789 O O . PRO A 1 95 ? -10.586 6.214 17.018 1.00 94.31 95 PRO A O 1
ATOM 792 N N . ASP A 1 96 ? -11.645 7.819 18.171 1.00 95.75 96 ASP A N 1
ATOM 793 C CA . ASP A 1 96 ? -10.743 7.748 19.329 1.00 95.75 96 ASP A CA 1
ATOM 794 C C . ASP A 1 96 ? -10.597 6.326 19.911 1.00 95.75 96 ASP A C 1
ATOM 796 O O . ASP A 1 96 ? -9.455 5.935 20.170 1.00 95.75 96 ASP A O 1
ATOM 800 N N . PRO A 1 97 ? -11.672 5.513 20.033 1.00 95.88 97 PRO A N 1
ATOM 801 C CA . PRO A 1 97 ? -11.554 4.132 20.494 1.00 95.88 97 PRO A CA 1
ATOM 802 C C . PRO A 1 97 ? -10.657 3.261 19.613 1.00 95.88 97 PRO A C 1
ATOM 804 O O . PRO A 1 97 ? -10.045 2.342 20.126 1.00 95.88 97 PRO A O 1
ATOM 807 N N . GLN A 1 98 ? -10.514 3.559 18.320 1.00 96.44 98 GLN A N 1
ATOM 808 C CA . GLN A 1 98 ? -9.763 2.738 17.362 1.00 96.44 98 GLN A CA 1
ATOM 809 C C . GLN A 1 98 ? -8.320 3.220 17.135 1.00 96.44 98 GLN A C 1
ATOM 811 O O . GLN A 1 98 ? -7.564 2.628 16.361 1.00 96.44 98 GLN A O 1
ATOM 816 N N . LYS A 1 99 ? -7.870 4.279 17.820 1.00 96.06 99 LYS A N 1
ATOM 817 C CA . LYS A 1 99 ? -6.495 4.790 17.663 1.00 96.06 99 LYS A CA 1
ATOM 818 C C . LYS A 1 99 ? -5.418 3.769 18.044 1.00 96.06 99 LYS A C 1
ATOM 820 O O . LYS A 1 99 ? -4.327 3.796 17.467 1.00 96.06 99 LYS A O 1
ATOM 825 N N . TYR A 1 100 ? -5.702 2.863 18.984 1.00 97.19 100 TYR A N 1
ATOM 826 C CA . TYR A 1 100 ? -4.764 1.789 19.334 1.00 97.19 100 TYR A CA 1
ATOM 827 C C . TYR A 1 100 ? -4.572 0.814 18.165 1.00 97.19 100 TYR A C 1
ATOM 829 O O . TYR A 1 100 ? -3.448 0.389 17.903 1.00 97.19 100 TYR A O 1
ATOM 837 N N . VAL A 1 101 ? -5.642 0.526 17.417 1.00 98.06 101 VAL A N 1
ATOM 838 C CA . VAL A 1 101 ? -5.616 -0.334 16.227 1.00 98.06 101 VAL A CA 1
ATOM 839 C C . VAL A 1 101 ? -4.748 0.305 15.154 1.00 98.06 101 VAL A C 1
ATOM 841 O O . VAL A 1 101 ? -3.835 -0.339 14.646 1.00 98.06 101 VAL A O 1
ATOM 844 N N . LEU A 1 102 ? -4.946 1.600 14.878 1.00 97.62 102 LEU A N 1
ATOM 845 C CA . LEU A 1 102 ? -4.087 2.351 13.958 1.00 97.62 102 LEU A CA 1
ATOM 846 C C . LEU A 1 102 ? -2.612 2.279 14.368 1.00 97.62 102 LEU A C 1
ATOM 848 O O . LEU A 1 102 ? -1.743 2.042 13.532 1.00 97.62 102 LEU A O 1
ATOM 852 N N . THR A 1 103 ? -2.332 2.473 15.657 1.00 97.38 103 THR A N 1
ATOM 853 C CA . THR A 1 103 ? -0.967 2.409 16.193 1.00 97.38 103 THR A CA 1
ATOM 854 C C . THR A 1 103 ? -0.352 1.033 15.950 1.00 97.38 103 THR A C 1
ATOM 856 O O . THR A 1 103 ? 0.803 0.937 15.531 1.00 97.38 103 THR A O 1
ATOM 859 N N . ASN A 1 104 ? -1.130 -0.034 16.151 1.00 97.00 104 ASN A N 1
ATOM 860 C CA . ASN A 1 104 ? -0.690 -1.392 15.871 1.00 97.00 104 ASN A CA 1
ATOM 861 C C . ASN A 1 104 ? -0.444 -1.615 14.371 1.00 97.00 104 ASN A C 1
ATOM 863 O O . ASN A 1 104 ? 0.620 -2.109 14.011 1.00 97.00 104 ASN A O 1
ATOM 867 N N . LEU A 1 105 ? -1.355 -1.174 13.496 1.00 96.69 105 LEU A N 1
ATOM 868 C CA . LEU A 1 105 ? -1.194 -1.277 12.042 1.00 96.69 105 LEU A CA 1
ATOM 869 C C . LEU A 1 105 ? 0.081 -0.572 11.560 1.00 96.69 105 LEU A C 1
ATOM 871 O O . LEU A 1 105 ? 0.826 -1.148 10.767 1.00 96.69 105 LEU A O 1
ATOM 875 N N . ILE A 1 106 ? 0.384 0.618 12.092 1.00 95.94 106 ILE A N 1
ATOM 876 C CA . ILE A 1 106 ? 1.639 1.332 11.809 1.00 95.94 106 ILE A CA 1
ATOM 877 C C . ILE A 1 106 ? 2.844 0.519 12.286 1.00 95.94 106 ILE A C 1
ATOM 879 O O . ILE A 1 106 ? 3.784 0.308 11.523 1.00 95.94 106 ILE A O 1
ATOM 883 N N . LYS A 1 107 ? 2.811 0.016 13.526 1.00 95.06 107 LYS A N 1
ATOM 884 C CA . LYS A 1 107 ? 3.898 -0.793 14.099 1.00 95.06 107 LYS A CA 1
ATOM 885 C C . LYS A 1 107 ? 4.173 -2.057 13.279 1.00 95.06 107 LYS A C 1
ATOM 887 O O . LYS A 1 107 ? 5.326 -2.443 13.124 1.00 95.06 107 LYS A O 1
ATOM 892 N N . THR A 1 108 ? 3.127 -2.692 12.759 1.00 92.50 108 THR A N 1
ATOM 893 C CA . THR A 1 108 ? 3.224 -3.906 11.931 1.00 92.50 108 THR A CA 1
ATOM 894 C C . THR A 1 108 ? 3.528 -3.634 10.456 1.00 92.50 108 THR A C 1
ATOM 896 O O . THR A 1 108 ? 3.758 -4.582 9.709 1.00 92.50 108 THR A O 1
ATOM 899 N N . GLY A 1 109 ? 3.552 -2.365 10.033 1.00 93.19 109 GLY A N 1
ATOM 900 C CA . GLY A 1 109 ? 3.890 -1.949 8.669 1.00 93.19 109 GLY A CA 1
ATOM 901 C C . GLY A 1 109 ? 2.717 -1.868 7.686 1.00 93.19 109 GLY A C 1
ATOM 902 O O . GLY A 1 109 ? 2.937 -1.505 6.535 1.00 93.19 109 GLY A O 1
ATOM 903 N N . TYR A 1 110 ? 1.482 -2.148 8.115 1.00 95.19 110 TYR A N 1
ATOM 904 C CA . TYR A 1 110 ? 0.290 -2.097 7.259 1.00 95.19 110 TYR A CA 1
ATOM 905 C C . TYR A 1 110 ? -0.248 -0.675 7.030 1.00 95.19 110 TYR A C 1
ATOM 907 O O . TYR A 1 110 ? -1.037 -0.431 6.113 1.00 95.19 110 TYR A O 1
ATOM 915 N N . ALA A 1 111 ? 0.194 0.284 7.838 1.00 95.88 111 ALA A N 1
ATOM 916 C CA . ALA A 1 111 ? -0.082 1.703 7.664 1.00 95.88 111 ALA A CA 1
ATOM 917 C C . ALA A 1 111 ? 1.195 2.527 7.874 1.00 95.88 111 ALA A C 1
ATOM 919 O O . ALA A 1 111 ? 2.163 2.067 8.478 1.00 95.88 111 ALA A O 1
ATOM 920 N N . LYS A 1 112 ? 1.205 3.764 7.379 1.00 93.44 112 LYS A N 1
ATOM 921 C CA . LYS A 1 112 ? 2.325 4.702 7.521 1.00 93.44 112 LYS A CA 1
ATOM 922 C C . LYS A 1 112 ? 1.832 6.126 7.715 1.00 93.44 112 LYS A C 1
ATOM 924 O O . LYS A 1 112 ? 0.746 6.479 7.264 1.00 93.44 112 LYS A O 1
ATOM 929 N N . VAL A 1 113 ? 2.660 6.962 8.333 1.00 91.94 113 VAL A N 1
ATOM 930 C CA . VAL A 1 113 ? 2.396 8.400 8.449 1.00 91.94 113 VAL A CA 1
ATOM 931 C C . VAL A 1 113 ? 3.079 9.129 7.291 1.00 91.94 113 VAL A C 1
ATOM 933 O O . VAL A 1 113 ? 4.295 9.064 7.135 1.00 91.94 113 VAL A O 1
ATOM 936 N N . LYS A 1 114 ? 2.301 9.844 6.476 1.00 87.12 114 LYS A N 1
ATOM 937 C CA . LYS A 1 114 ? 2.759 10.681 5.360 1.00 87.12 114 LYS A CA 1
ATOM 938 C C . LYS A 1 114 ? 2.187 12.085 5.542 1.00 87.12 114 LYS A C 1
ATOM 940 O O . LYS A 1 114 ? 0.975 12.254 5.561 1.00 87.12 114 LYS A O 1
ATOM 945 N N . LYS A 1 115 ? 3.050 13.102 5.679 1.00 86.31 115 LYS A N 1
ATOM 946 C CA . LYS A 1 115 ? 2.646 14.519 5.839 1.00 86.31 115 LYS A CA 1
ATOM 947 C C . LYS A 1 115 ? 1.54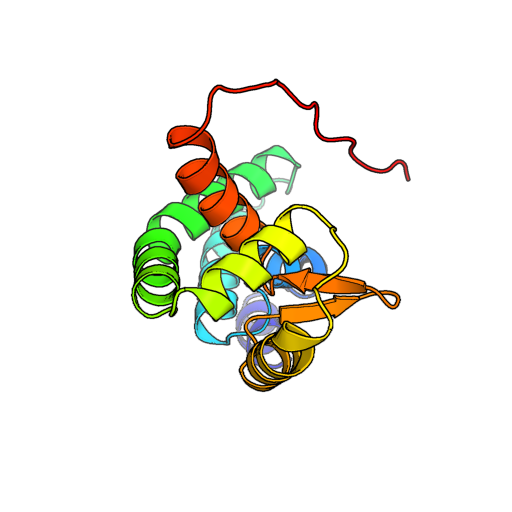9 14.724 6.906 1.00 86.31 115 LYS A C 1
ATOM 949 O O . LYS A 1 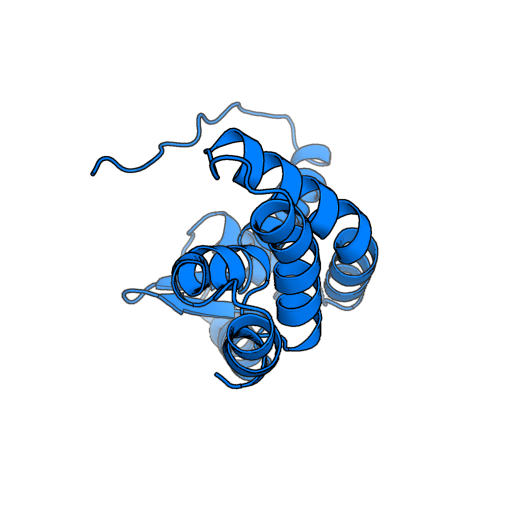115 ? 0.543 15.376 6.651 1.00 86.31 115 LYS A O 1
ATOM 954 N N . ASN A 1 116 ? 1.741 14.149 8.096 1.00 85.50 116 ASN A N 1
ATOM 955 C CA . ASN A 1 116 ? 0.790 14.217 9.217 1.00 85.50 116 ASN A CA 1
ATOM 956 C C . ASN A 1 116 ? -0.554 13.485 9.013 1.00 85.50 116 ASN A C 1
ATOM 958 O O . ASN A 1 116 ? -1.466 13.638 9.822 1.00 85.50 116 ASN A O 1
ATOM 962 N N . GLN A 1 117 ? -0.682 12.673 7.964 1.00 89.94 117 GLN A N 1
ATOM 963 C CA . GLN A 1 117 ? -1.840 11.815 7.727 1.00 89.94 117 GLN A CA 1
ATOM 964 C C . GLN A 1 117 ? -1.421 10.351 7.752 1.00 89.94 117 GLN A C 1
ATOM 966 O O . GLN A 1 117 ? -0.345 10.000 7.271 1.00 89.94 117 GLN A O 1
ATOM 971 N N . SER A 1 118 ? -2.267 9.490 8.309 1.00 94.25 118 SER A N 1
ATOM 972 C CA . SER A 1 118 ? -2.057 8.046 8.210 1.00 94.25 118 SER A CA 1
ATOM 973 C C . SER A 1 118 ? -2.632 7.540 6.893 1.00 94.25 118 SER A C 1
ATOM 975 O O . SER A 1 118 ? -3.740 7.917 6.515 1.00 94.25 118 SER A O 1
ATOM 977 N N . VAL A 1 119 ? -1.878 6.700 6.195 1.00 95.00 119 VAL A N 1
ATOM 978 C CA . VAL A 1 119 ? -2.267 6.077 4.926 1.00 95.00 119 VAL A CA 1
ATOM 979 C C . VAL A 1 119 ? -1.940 4.589 4.956 1.00 95.00 119 VAL A C 1
ATOM 981 O O . VAL A 1 119 ? -1.098 4.144 5.740 1.00 95.00 119 VAL A O 1
ATOM 984 N N . VAL A 1 120 ? -2.596 3.823 4.090 1.00 96.38 120 VAL A N 1
ATOM 985 C CA . VAL A 1 120 ? -2.288 2.406 3.873 1.00 96.38 120 VAL A CA 1
ATOM 986 C C . VAL A 1 120 ? -0.863 2.267 3.316 1.00 96.38 120 VAL A C 1
ATOM 988 O O . VAL A 1 120 ? -0.346 3.172 2.654 1.00 96.38 120 VAL A O 1
ATOM 991 N N . PHE A 1 121 ? -0.186 1.159 3.623 1.00 95.50 121 PHE A N 1
ATOM 992 C CA . PHE A 1 121 ? 1.212 0.956 3.229 1.00 95.50 121 PHE A CA 1
ATOM 993 C C . PHE A 1 121 ? 1.433 0.984 1.705 1.00 95.50 121 PHE A C 1
ATOM 995 O O . PHE A 1 121 ? 2.454 1.526 1.270 1.00 95.50 121 PHE A O 1
ATOM 1002 N N . SER A 1 122 ? 0.464 0.462 0.942 1.00 96.81 122 SER A N 1
ATOM 1003 C CA . SER A 1 122 ? 0.456 0.300 -0.518 1.00 96.81 122 SER A CA 1
ATOM 1004 C C . SER A 1 122 ? -0.801 0.933 -1.132 1.00 96.81 122 SER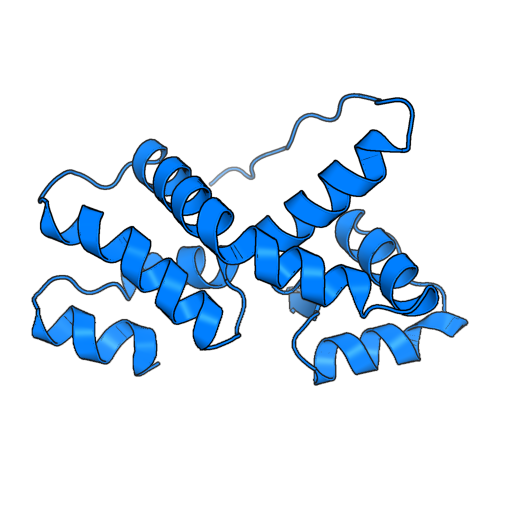 A C 1
ATOM 1006 O O . SER A 1 122 ? -1.913 0.709 -0.644 1.00 96.81 122 SER A O 1
ATOM 1008 N N . SER A 1 123 ? -0.630 1.692 -2.218 1.00 95.75 123 SER A N 1
ATOM 1009 C CA . SER A 1 123 ? -1.735 2.276 -2.992 1.00 95.75 123 SER A CA 1
ATOM 1010 C C . SER A 1 123 ? -2.576 1.211 -3.703 1.00 95.75 123 SER A C 1
ATOM 1012 O O . SER A 1 123 ? -3.798 1.337 -3.785 1.00 95.75 123 SER A O 1
ATOM 1014 N N . LEU A 1 124 ? -1.949 0.120 -4.145 1.00 96.94 124 LEU A N 1
ATOM 1015 C CA . LEU A 1 124 ? -2.640 -0.997 -4.787 1.00 96.94 124 LEU A CA 1
ATOM 1016 C C . LEU A 1 124 ? -3.418 -1.849 -3.777 1.00 96.94 124 LEU A C 1
ATOM 1018 O O . LEU A 1 124 ? -4.517 -2.307 -4.087 1.00 96.94 124 LEU A O 1
ATOM 1022 N N . PHE A 1 125 ? -2.923 -1.988 -2.543 1.00 97.25 125 PHE A N 1
ATOM 1023 C CA . PHE A 1 125 ? -3.702 -2.607 -1.467 1.00 97.25 125 PHE A CA 1
ATOM 1024 C C . PHE A 1 125 ? -4.915 -1.751 -1.068 1.00 97.25 125 PHE A C 1
ATOM 1026 O O . PHE A 1 125 ? -6.007 -2.277 -0.857 1.00 97.25 125 PHE A O 1
ATOM 1033 N N . GLU A 1 126 ? -4.760 -0.424 -1.024 1.00 96.12 126 GLU A N 1
ATOM 1034 C CA . GLU A 1 126 ? -5.884 0.508 -0.850 1.00 96.12 126 GLU A CA 1
ATOM 1035 C C . GLU A 1 126 ? -6.934 0.337 -1.964 1.00 96.12 126 GLU A C 1
ATOM 1037 O O . GLU A 1 126 ? -8.127 0.207 -1.674 1.00 96.12 126 GLU A O 1
ATOM 1042 N N . GLY A 1 127 ? -6.501 0.254 -3.227 1.00 95.44 127 GLY A N 1
ATOM 1043 C CA . GLY A 1 127 ? -7.374 -0.042 -4.368 1.00 95.44 127 GLY A CA 1
ATOM 1044 C C . GLY A 1 127 ? -8.119 -1.373 -4.218 1.00 95.44 127 GLY A C 1
ATOM 1045 O O . GLY A 1 127 ? -9.342 -1.414 -4.369 1.00 95.44 127 GLY A O 1
ATOM 1046 N N . PHE A 1 128 ? -7.407 -2.433 -3.829 1.00 95.69 128 PHE A N 1
ATOM 1047 C CA . PHE A 1 128 ? -7.969 -3.760 -3.564 1.00 95.69 128 PHE A CA 1
ATOM 1048 C C . PHE A 1 128 ? -9.076 -3.732 -2.492 1.00 95.69 128 PHE A C 1
ATOM 1050 O O . PHE A 1 128 ? -10.156 -4.300 -2.690 1.00 95.69 128 PHE A O 1
ATOM 1057 N N . ILE A 1 129 ? -8.855 -3.030 -1.372 1.00 95.50 129 ILE A N 1
ATOM 1058 C CA . ILE A 1 129 ? -9.858 -2.873 -0.304 1.00 95.50 129 ILE A CA 1
ATOM 1059 C C . ILE A 1 129 ? -11.093 -2.131 -0.831 1.00 95.50 129 ILE A C 1
ATOM 1061 O O . ILE A 1 129 ? -12.232 -2.563 -0.614 1.00 95.50 129 ILE A O 1
ATOM 1065 N N . LEU A 1 130 ? -10.880 -1.014 -1.532 1.00 93.50 130 LEU A N 1
ATOM 1066 C CA . LEU A 1 130 ? -11.958 -0.169 -2.041 1.00 93.50 130 LEU A CA 1
ATOM 1067 C C . LEU A 1 130 ? -12.807 -0.874 -3.098 1.00 93.50 130 LEU A C 1
ATOM 1069 O O . LEU A 1 130 ? -14.027 -0.698 -3.089 1.00 93.50 130 LEU A O 1
ATOM 1073 N N . GLU A 1 131 ? -12.212 -1.676 -3.979 1.00 90.75 131 GLU A N 1
ATOM 1074 C CA . GLU A 1 131 ? -12.947 -2.463 -4.969 1.00 90.75 131 GLU A CA 1
ATOM 1075 C C . GLU A 1 131 ? -13.874 -3.473 -4.282 1.00 90.75 131 GLU A C 1
ATOM 1077 O O . GLU A 1 131 ? -15.081 -3.503 -4.549 1.00 90.75 131 GLU A O 1
ATOM 1082 N N . ARG A 1 132 ? -13.338 -4.236 -3.324 1.00 85.19 132 ARG A N 1
ATOM 1083 C CA . ARG A 1 132 ? -14.079 -5.266 -2.584 1.00 85.19 132 ARG A CA 1
ATOM 1084 C C . ARG A 1 132 ? -15.203 -4.677 -1.736 1.00 85.19 132 ARG A C 1
ATOM 1086 O O . ARG A 1 132 ? -16.278 -5.268 -1.635 1.00 85.19 132 ARG A O 1
ATOM 1093 N N . TYR A 1 133 ? -14.975 -3.513 -1.135 1.00 79.88 133 TYR A N 1
ATOM 1094 C CA . TYR A 1 133 ? -15.990 -2.832 -0.339 1.00 79.88 133 TYR A CA 1
ATOM 1095 C C . TYR A 1 133 ? -17.037 -2.125 -1.213 1.00 79.88 133 TYR A C 1
ATOM 1097 O O . TYR A 1 133 ? -18.229 -2.180 -0.921 1.00 79.88 133 TYR A O 1
ATOM 1105 N N . SER A 1 134 ? -16.627 -1.509 -2.325 1.00 71.88 134 SER A N 1
ATOM 1106 C CA . SER A 1 134 ? -17.549 -0.869 -3.273 1.00 71.88 134 SER A CA 1
ATOM 1107 C C . SER A 1 134 ? -18.415 -1.880 -4.017 1.00 71.88 134 SER A C 1
ATOM 1109 O O . SER A 1 134 ? -19.541 -1.553 -4.359 1.00 71.88 134 SER A O 1
ATOM 1111 N N . ALA A 1 135 ? -17.950 -3.111 -4.240 1.00 60.62 135 ALA A N 1
ATOM 1112 C CA . ALA A 1 135 ? -18.795 -4.196 -4.745 1.00 60.62 135 ALA A CA 1
ATOM 1113 C C . ALA A 1 135 ? -19.935 -4.561 -3.770 1.00 60.62 135 ALA A C 1
ATOM 1115 O O . ALA A 1 135 ? -20.956 -5.098 -4.192 1.00 60.62 135 ALA A O 1
ATOM 1116 N N . LYS A 1 136 ? -19.789 -4.229 -2.479 1.00 56.59 136 LYS A N 1
ATOM 1117 C CA . LYS A 1 136 ? -20.819 -4.405 -1.444 1.00 56.59 136 LYS A CA 1
ATOM 1118 C C . LYS A 1 136 ? -21.702 -3.164 -1.226 1.00 56.59 136 LYS A C 1
ATOM 1120 O O . LYS A 1 136 ? -22.648 -3.244 -0.448 1.00 56.59 136 LYS A O 1
ATOM 1125 N N . MET A 1 137 ? -21.445 -2.034 -1.899 1.00 43.59 137 MET A N 1
ATOM 1126 C CA . MET A 1 137 ? -22.236 -0.797 -1.783 1.00 43.59 137 MET A CA 1
ATOM 1127 C C . MET A 1 137 ? -22.740 -0.288 -3.148 1.00 43.59 137 MET A C 1
ATOM 1129 O O . MET A 1 137 ? -22.056 -0.425 -4.158 1.00 43.59 137 MET A O 1
ATOM 1133 N N . PRO A 1 138 ? -23.910 0.371 -3.229 1.00 39.12 138 PRO A N 1
ATOM 1134 C CA . PRO A 1 138 ? -24.364 0.988 -4.475 1.00 39.12 138 PRO A CA 1
ATOM 1135 C C . PRO A 1 138 ? -23.402 2.114 -4.903 1.00 39.12 138 PRO A C 1
ATOM 1137 O O . PRO A 1 138 ? -23.204 3.102 -4.192 1.00 39.12 138 PRO A O 1
ATOM 1140 N N . ARG A 1 139 ? -22.774 1.956 -6.077 1.00 41.06 139 ARG A N 1
ATOM 1141 C CA . ARG A 1 139 ? -21.716 2.844 -6.596 1.00 41.06 139 ARG A CA 1
ATOM 1142 C C . ARG A 1 139 ? -22.204 4.290 -6.801 1.00 41.06 139 ARG A C 1
ATOM 1144 O O . ARG A 1 139 ? -23.046 4.546 -7.658 1.00 41.06 139 ARG A O 1
ATOM 1151 N N . LYS A 1 140 ? -21.559 5.262 -6.141 1.00 39.44 140 LYS A N 1
ATOM 1152 C CA . LYS A 1 140 ? -21.476 6.661 -6.611 1.00 39.44 140 LYS A CA 1
ATOM 1153 C C . LYS A 1 140 ? -20.087 6.905 -7.206 1.00 39.44 140 LYS A C 1
ATOM 1155 O O . LYS A 1 140 ? -19.084 6.781 -6.510 1.00 39.44 140 LYS A O 1
ATOM 1160 N N . LYS A 1 141 ? -20.033 7.232 -8.502 1.00 33.88 141 LYS A N 1
ATOM 1161 C CA . LYS A 1 141 ? -18.791 7.494 -9.251 1.00 33.88 141 LYS A CA 1
ATOM 1162 C C . LYS A 1 141 ? -18.015 8.659 -8.618 1.00 33.88 141 LYS A C 1
ATOM 1164 O O . LYS A 1 141 ? -18.559 9.757 -8.516 1.00 33.88 141 LYS A O 1
ATOM 1169 N N . LYS A 1 142 ? -16.741 8.459 -8.271 1.00 36.44 142 LYS A N 1
ATOM 1170 C CA . LYS A 1 142 ? -15.791 9.552 -8.012 1.00 36.44 142 LYS A CA 1
ATOM 1171 C C . LYS A 1 142 ? -14.610 9.446 -8.976 1.00 36.44 142 LYS A C 1
ATOM 1173 O O . LYS A 1 142 ? -14.028 8.379 -9.129 1.00 36.44 142 LYS A O 1
ATOM 1178 N N . LYS A 1 143 ? -14.318 10.564 -9.646 1.00 36.16 143 LYS A N 1
ATOM 1179 C CA . LYS A 1 143 ? -13.141 10.775 -10.496 1.00 36.16 143 LYS A CA 1
ATOM 1180 C C . LYS A 1 143 ? -11.918 10.929 -9.590 1.00 36.16 143 LYS A C 1
ATOM 1182 O O . LYS A 1 143 ? -11.957 11.751 -8.675 1.00 36.16 143 LYS A O 1
ATOM 1187 N N . PHE A 1 144 ? -10.868 10.153 -9.834 1.00 34.78 144 PHE A N 1
ATOM 1188 C CA . PHE A 1 144 ? -9.573 10.350 -9.189 1.00 34.78 144 PHE A CA 1
ATOM 1189 C C . PHE A 1 144 ? -8.965 11.670 -9.689 1.00 34.78 144 PHE A C 1
ATOM 1191 O O . PHE A 1 144 ? -8.783 11.856 -10.890 1.00 34.78 144 PHE A O 1
ATOM 1198 N N . LEU A 1 145 ? -8.719 12.610 -8.768 1.00 40.34 145 LEU A N 1
ATOM 1199 C CA . LEU A 1 145 ? -7.944 13.823 -9.031 1.00 40.34 145 LEU A CA 1
ATOM 1200 C C . LEU A 1 145 ? -6.456 13.470 -8.938 1.00 40.34 145 LEU A C 1
ATOM 1202 O O . LEU A 1 145 ? -5.930 13.303 -7.837 1.00 40.34 145 LEU A O 1
ATOM 1206 N N . PHE A 1 146 ? -5.790 13.377 -10.086 1.00 36.44 146 PHE A N 1
ATOM 1207 C CA . PHE A 1 146 ? -4.333 13.387 -10.161 1.00 36.44 146 PHE A CA 1
ATOM 1208 C C . PHE A 1 146 ? -3.827 14.812 -9.889 1.00 36.44 146 PHE A C 1
ATOM 1210 O O . PHE A 1 146 ? -4.393 15.790 -10.379 1.00 36.44 146 PHE A O 1
ATOM 1217 N N . TRP A 1 147 ? -2.816 14.926 -9.027 1.00 36.72 147 TRP A N 1
ATOM 1218 C CA . TRP A 1 147 ? -2.186 16.189 -8.644 1.00 36.72 147 TRP A CA 1
ATOM 1219 C C . TRP A 1 147 ? -1.292 16.717 -9.771 1.00 36.72 147 TRP A C 1
ATOM 1221 O O . TRP A 1 147 ? -0.486 15.971 -10.319 1.00 36.72 147 TRP A O 1
ATOM 1231 N N . ASN A 1 148 ? -1.435 18.011 -10.061 1.00 29.67 148 ASN A N 1
ATOM 1232 C CA . ASN A 1 148 ? -0.577 18.775 -10.963 1.00 29.67 148 ASN A CA 1
ATOM 1233 C C . ASN A 1 148 ? 0.858 18.881 -10.415 1.00 29.67 148 ASN A C 1
ATOM 1235 O O . ASN A 1 148 ? 1.047 19.137 -9.220 1.00 29.67 148 ASN A O 1
ATOM 1239 N N . LEU A 1 149 ? 1.823 18.703 -11.324 1.00 36.16 149 LEU A N 1
ATOM 1240 C CA . LEU A 1 149 ? 3.169 19.283 -11.272 1.00 36.16 149 LEU A CA 1
ATOM 1241 C C . LEU A 1 149 ? 3.102 20.809 -11.412 1.00 36.16 149 LEU A C 1
ATOM 1243 O O . LEU A 1 149 ? 2.203 21.289 -12.142 1.00 36.16 149 LEU A O 1
#

Radius of gyration: 16.68 Å; chains: 1; bounding box: 50×33×45 Å